Protein AF-A0A820JUN4-F1 (afdb_monomer_lite)

Structure (mmCIF, N/CA/C/O backbone):
data_AF-A0A820JUN4-F1
#
_entry.id   AF-A0A820JUN4-F1
#
loop_
_atom_site.group_PDB
_atom_site.id
_atom_site.type_symbol
_atom_site.label_atom_id
_atom_site.label_alt_id
_atom_site.label_comp_id
_atom_site.label_asym_id
_atom_site.label_entity_id
_atom_site.label_seq_id
_atom_site.pdbx_PDB_ins_code
_atom_site.Cartn_x
_atom_site.Cartn_y
_atom_site.Cartn_z
_atom_site.occupancy
_atom_site.B_iso_or_equiv
_atom_site.auth_seq_id
_atom_site.auth_comp_id
_atom_site.auth_asym_id
_atom_site.auth_atom_id
_atom_site.pdbx_PDB_model_num
ATOM 1 N N . ASP A 1 1 ? -29.563 -10.881 34.333 1.00 61.91 1 ASP A N 1
ATOM 2 C CA . ASP A 1 1 ? -29.497 -10.090 33.089 1.00 61.91 1 ASP A CA 1
ATOM 3 C C . ASP A 1 1 ? -28.296 -10.442 32.200 1.00 61.91 1 ASP A C 1
ATOM 5 O O . ASP A 1 1 ? -27.697 -9.598 31.550 1.00 61.91 1 ASP A O 1
ATOM 9 N N . THR A 1 2 ? -27.955 -11.728 32.104 1.00 77.94 2 THR A N 1
ATOM 10 C CA . THR A 1 2 ? -26.756 -12.214 31.396 1.00 77.94 2 THR A CA 1
ATOM 11 C C . THR A 1 2 ? -26.862 -12.114 29.871 1.00 77.94 2 THR A C 1
ATOM 13 O O . THR A 1 2 ? -25.863 -11.900 29.193 1.00 77.94 2 THR A O 1
ATOM 16 N N . ARG A 1 3 ? -28.077 -12.206 29.309 1.00 79.12 3 ARG A N 1
ATOM 17 C CA . ARG A 1 3 ? -28.316 -12.054 27.860 1.00 79.12 3 ARG A CA 1
ATOM 18 C C . ARG A 1 3 ? -28.045 -10.639 27.346 1.00 79.12 3 ARG A C 1
ATOM 20 O O . ARG A 1 3 ? -27.559 -10.489 26.225 1.00 79.12 3 ARG A O 1
ATOM 27 N N . LEU A 1 4 ? -28.380 -9.612 28.129 1.00 81.31 4 LEU A N 1
ATOM 28 C CA . LEU A 1 4 ? -28.126 -8.223 27.738 1.00 81.31 4 LEU A CA 1
ATOM 29 C C . LEU A 1 4 ? -26.624 -7.946 27.709 1.00 81.31 4 LEU A C 1
ATOM 31 O O . LEU A 1 4 ? -26.133 -7.408 26.720 1.00 81.31 4 LEU A O 1
ATOM 35 N N . GLU A 1 5 ? -25.904 -8.413 28.729 1.00 82.62 5 GLU A N 1
ATOM 36 C CA . GLU A 1 5 ? -24.446 -8.312 28.832 1.00 82.62 5 GLU A CA 1
ATOM 37 C C . GLU A 1 5 ? -23.720 -9.049 27.690 1.00 82.62 5 GLU A C 1
ATOM 39 O O . GLU A 1 5 ? -22.764 -8.547 27.099 1.00 82.62 5 GLU A O 1
ATOM 44 N N . GLU A 1 6 ? -24.209 -10.227 27.298 1.00 85.25 6 GLU A N 1
ATOM 45 C CA . GLU A 1 6 ? -23.642 -10.974 26.173 1.00 85.25 6 GLU A CA 1
ATOM 46 C C . GLU A 1 6 ? -23.852 -10.247 24.831 1.00 85.25 6 GLU A C 1
ATOM 48 O O . GLU A 1 6 ? -22.968 -10.226 23.969 1.00 85.25 6 GLU A O 1
ATOM 53 N N . THR A 1 7 ? -25.007 -9.601 24.660 1.00 85.38 7 THR A N 1
ATOM 54 C CA . THR A 1 7 ? -25.351 -8.872 23.432 1.00 85.38 7 THR A CA 1
ATOM 55 C C . THR A 1 7 ? -24.536 -7.585 23.297 1.00 85.38 7 THR A C 1
ATOM 57 O O . THR A 1 7 ? -24.021 -7.296 22.213 1.00 85.38 7 THR A O 1
ATOM 60 N N . THR A 1 8 ? -24.349 -6.833 24.387 1.00 85.44 8 THR A N 1
ATOM 61 C CA . THR A 1 8 ? -23.483 -5.643 24.404 1.00 85.44 8 THR A CA 1
ATOM 62 C C . THR A 1 8 ? -22.025 -6.002 24.138 1.00 85.44 8 THR A C 1
ATOM 64 O O . THR A 1 8 ? -21.389 -5.338 23.317 1.00 85.44 8 THR A O 1
ATOM 67 N N . ASN A 1 9 ? -21.521 -7.091 24.723 1.00 85.38 9 ASN A N 1
A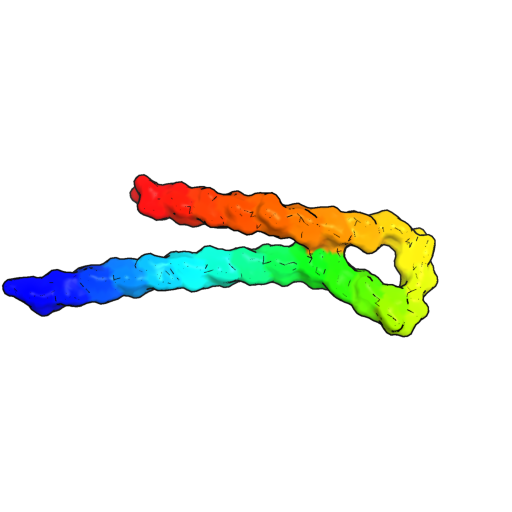TOM 68 C CA . ASN A 1 9 ? -20.162 -7.578 24.473 1.00 85.38 9 ASN A CA 1
ATOM 69 C C . ASN A 1 9 ? -19.940 -7.959 22.999 1.00 85.38 9 ASN A C 1
ATOM 71 O O . ASN A 1 9 ? -18.914 -7.614 22.406 1.00 85.38 9 ASN A O 1
ATOM 75 N N . ARG A 1 10 ? -20.913 -8.627 22.364 1.00 86.69 10 ARG A N 1
ATOM 76 C CA . ARG A 1 10 ? -20.853 -8.957 20.927 1.00 86.69 10 ARG A CA 1
ATOM 77 C C . ARG A 1 10 ? -20.879 -7.705 20.047 1.00 86.69 10 ARG A C 1
ATOM 79 O O . ARG A 1 10 ? -20.087 -7.597 19.115 1.00 86.69 10 ARG A O 1
ATOM 86 N N . LEU A 1 11 ? -21.741 -6.738 20.360 1.00 86.19 11 LEU A N 1
ATOM 87 C CA . LEU A 1 11 ? -21.814 -5.458 19.646 1.00 86.19 11 LEU A CA 1
ATOM 88 C C . LEU A 1 11 ? -20.517 -4.650 19.759 1.00 86.19 11 LEU A C 1
ATOM 90 O O . LEU A 1 11 ? -20.088 -4.048 18.775 1.00 86.19 11 LEU A O 1
ATOM 94 N N . GLN A 1 12 ? -19.882 -4.639 20.932 1.00 84.75 12 GLN A N 1
ATOM 95 C CA . GLN A 1 12 ? -18.585 -3.989 21.122 1.00 84.75 12 GLN A CA 1
ATOM 96 C C . GLN A 1 12 ? -17.496 -4.645 20.269 1.00 84.75 12 GLN A C 1
ATOM 98 O O . GLN A 1 12 ? -16.778 -3.932 19.569 1.00 84.75 12 GLN A O 1
ATOM 103 N N . ARG A 1 13 ? -17.427 -5.983 20.239 1.00 85.31 13 ARG A N 1
ATOM 104 C CA . ARG A 1 13 ? -16.481 -6.715 19.377 1.00 85.31 13 ARG A CA 1
ATOM 105 C C . ARG A 1 13 ? -16.687 -6.399 17.898 1.00 85.31 13 ARG A C 1
ATOM 107 O O . ARG A 1 13 ? -15.743 -5.996 17.237 1.00 85.31 13 ARG A O 1
ATOM 114 N N . LEU A 1 14 ? -17.926 -6.439 17.405 1.00 87.81 14 LEU A N 1
ATOM 115 C CA . LEU A 1 14 ? -18.229 -6.113 16.004 1.00 87.81 14 LEU A CA 1
ATOM 116 C C . LEU A 1 14 ? -17.847 -4.675 15.624 1.00 87.81 14 LEU A C 1
ATOM 118 O O . LEU A 1 14 ? -17.397 -4.424 14.506 1.00 87.81 14 LEU A O 1
ATOM 122 N N . LYS A 1 15 ? -18.015 -3.712 16.540 1.00 84.94 15 LYS A N 1
ATOM 123 C CA . LYS A 1 15 ? -17.573 -2.326 16.318 1.00 84.94 15 LYS A CA 1
ATOM 124 C C . LYS A 1 15 ? -16.052 -2.233 16.205 1.00 84.94 15 LYS A C 1
ATOM 126 O O . LYS A 1 15 ? -15.565 -1.495 15.352 1.00 84.94 15 LYS A O 1
ATOM 131 N N . ILE A 1 16 ? -15.328 -2.967 17.045 1.00 85.31 16 ILE A N 1
ATOM 132 C CA . ILE A 1 16 ? -13.865 -3.033 17.025 1.00 85.31 16 ILE A CA 1
ATOM 133 C C . ILE A 1 16 ? -13.382 -3.717 15.736 1.00 85.31 16 ILE A C 1
ATOM 135 O O . ILE A 1 16 ? -12.574 -3.141 15.010 1.00 85.31 16 ILE A O 1
ATOM 139 N N . ASP A 1 17 ? -13.950 -4.868 15.379 1.00 86.06 17 ASP A N 1
ATOM 140 C CA . ASP A 1 17 ? -13.594 -5.621 14.170 1.00 86.06 17 ASP A CA 1
ATOM 141 C C . ASP A 1 17 ? -13.837 -4.803 12.897 1.00 86.06 17 ASP A C 1
ATOM 143 O O . ASP A 1 17 ? -12.974 -4.726 12.020 1.00 86.06 17 ASP A O 1
ATOM 147 N N . ARG A 1 18 ? -14.983 -4.111 12.809 1.00 85.94 18 ARG A N 1
ATOM 148 C CA . ARG A 1 18 ? -15.285 -3.216 11.682 1.00 85.94 18 ARG A CA 1
ATOM 149 C C . ARG A 1 18 ? -14.251 -2.098 11.552 1.00 85.94 18 ARG A C 1
ATOM 151 O O . ARG A 1 18 ? -13.907 -1.723 10.433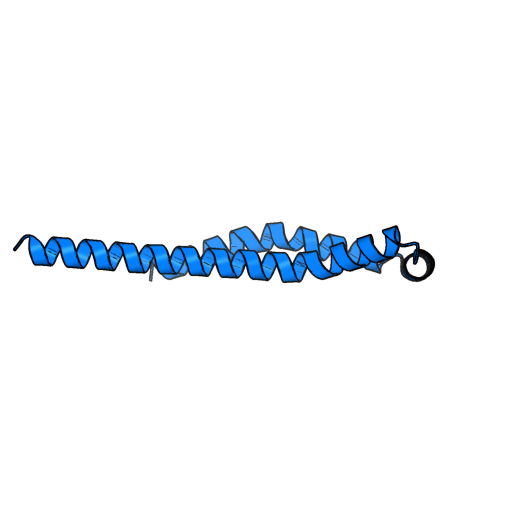 1.00 85.94 18 ARG A O 1
ATOM 158 N N . ARG A 1 19 ? -13.771 -1.551 12.672 1.00 80.88 19 ARG A N 1
ATOM 159 C CA . ARG A 1 19 ? -12.739 -0.505 12.671 1.00 80.88 19 ARG A CA 1
ATOM 160 C C . ARG A 1 19 ? -11.412 -1.055 12.163 1.00 80.88 19 ARG A C 1
ATOM 162 O O . ARG A 1 19 ? -10.843 -0.455 11.257 1.00 80.88 19 ARG A O 1
ATOM 169 N N . TYR A 1 20 ? -10.967 -2.208 12.660 1.00 85.81 20 TYR A N 1
ATOM 170 C CA . TYR A 1 20 ? -9.748 -2.851 12.161 1.00 85.81 20 TYR A CA 1
ATOM 171 C C . TYR A 1 20 ? -9.832 -3.163 10.668 1.00 85.81 20 TYR A C 1
ATOM 173 O O . TYR A 1 20 ? -8.914 -2.815 9.932 1.00 85.81 20 TYR A O 1
ATOM 181 N N . ALA A 1 21 ? -10.955 -3.711 10.196 1.00 88.44 21 ALA A N 1
ATOM 182 C CA . ALA A 1 21 ? -11.163 -3.972 8.774 1.00 88.44 21 ALA A CA 1
ATOM 183 C C . ALA A 1 21 ? -11.036 -2.697 7.921 1.00 88.44 21 ALA A C 1
ATOM 185 O O . ALA A 1 21 ? -10.446 -2.722 6.841 1.00 88.44 21 ALA A O 1
ATOM 186 N N . LEU A 1 22 ? -11.546 -1.567 8.419 1.00 87.81 22 LEU A N 1
ATOM 187 C CA . LEU A 1 22 ? -11.475 -0.282 7.731 1.00 87.81 22 LEU A CA 1
ATOM 188 C C . LEU A 1 22 ? -10.040 0.271 7.702 1.00 87.81 22 LEU A C 1
ATOM 190 O O . LEU A 1 22 ? -9.587 0.713 6.650 1.00 87.81 22 LEU A O 1
ATOM 194 N N . ILE A 1 23 ? -9.298 0.172 8.809 1.00 87.06 23 ILE A N 1
ATOM 195 C CA . ILE A 1 23 ? -7.872 0.542 8.875 1.00 87.06 23 ILE A CA 1
ATOM 196 C C . ILE A 1 23 ? -7.058 -0.305 7.893 1.00 87.06 23 ILE A C 1
ATOM 198 O O . ILE A 1 23 ? -6.277 0.229 7.108 1.00 87.06 23 ILE A O 1
ATOM 202 N N . THR A 1 24 ? -7.273 -1.623 7.886 1.00 88.62 24 THR A N 1
ATOM 203 C CA . THR A 1 24 ? -6.616 -2.537 6.947 1.00 88.62 24 THR A CA 1
ATOM 204 C C . THR A 1 24 ? -6.938 -2.173 5.500 1.00 88.62 24 THR A C 1
ATOM 206 O O . THR A 1 24 ? -6.032 -2.143 4.670 1.00 88.62 24 THR A O 1
ATOM 209 N N . ALA A 1 25 ? -8.193 -1.831 5.193 1.00 89.06 25 ALA A N 1
ATOM 210 C CA . ALA A 1 25 ? -8.586 -1.388 3.859 1.00 89.06 25 ALA A CA 1
ATOM 211 C C . ALA A 1 25 ? -7.894 -0.075 3.451 1.00 89.06 25 ALA A C 1
ATOM 213 O O . ALA A 1 25 ? -7.436 0.038 2.315 1.00 89.06 25 ALA A O 1
ATOM 214 N N . MET A 1 26 ? -7.758 0.894 4.365 1.00 87.06 26 MET A N 1
ATOM 215 C CA . MET A 1 26 ? -7.029 2.140 4.098 1.00 87.06 26 MET A CA 1
ATOM 216 C C . MET A 1 26 ? -5.544 1.888 3.822 1.00 87.06 26 MET A C 1
ATOM 218 O O . MET A 1 26 ? -5.007 2.418 2.851 1.00 87.06 26 MET A O 1
ATOM 222 N N . ILE A 1 27 ? -4.892 1.050 4.634 1.00 87.50 27 ILE A N 1
ATOM 223 C CA . ILE A 1 27 ? -3.481 0.679 4.445 1.00 87.50 27 ILE A CA 1
ATOM 224 C C . ILE A 1 27 ? -3.299 -0.032 3.100 1.00 87.50 27 ILE A C 1
ATOM 226 O O . ILE A 1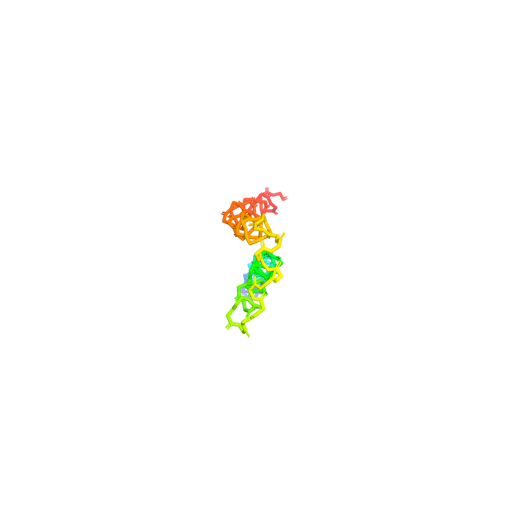 27 ? -2.387 0.301 2.345 1.00 87.50 27 ILE A O 1
ATOM 230 N N . ALA A 1 28 ? -4.187 -0.970 2.763 1.00 89.31 28 ALA A N 1
ATOM 231 C CA . ALA A 1 28 ? -4.149 -1.677 1.487 1.00 89.31 28 ALA A CA 1
ATOM 232 C C . ALA A 1 28 ? -4.340 -0.725 0.294 1.00 89.31 28 ALA A C 1
ATOM 234 O O . ALA A 1 28 ? -3.576 -0.783 -0.669 1.00 89.31 28 ALA A O 1
ATOM 235 N N . ALA A 1 29 ? -5.309 0.191 0.364 1.00 88.94 29 ALA A N 1
ATOM 236 C CA . ALA A 1 29 ? -5.544 1.182 -0.685 1.00 88.94 29 ALA A CA 1
ATOM 237 C C . ALA A 1 29 ? -4.338 2.116 -0.868 1.00 88.94 29 ALA A C 1
ATOM 239 O O . ALA A 1 29 ? -3.892 2.349 -1.991 1.00 88.94 29 ALA A O 1
ATOM 240 N N . GLN A 1 30 ? -3.767 2.607 0.232 1.00 88.38 30 GLN A N 1
ATOM 241 C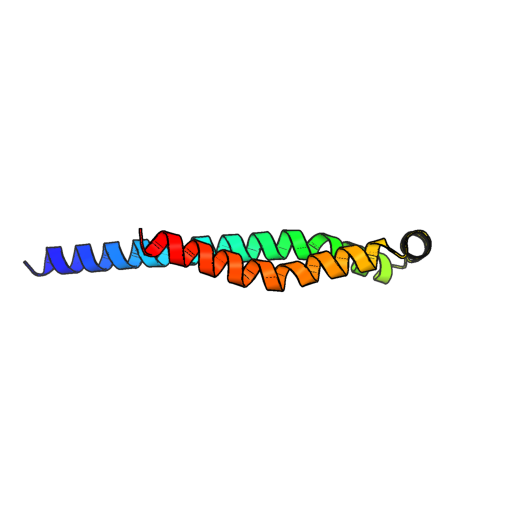 CA . GLN A 1 30 ? -2.570 3.443 0.209 1.00 88.38 30 GLN A CA 1
ATOM 242 C C . GLN A 1 30 ? -1.370 2.694 -0.387 1.00 88.38 30 GLN A C 1
ATOM 244 O O . GLN A 1 30 ? -0.622 3.259 -1.189 1.00 88.38 30 GLN A O 1
ATOM 249 N N . TYR A 1 31 ? -1.189 1.423 -0.019 1.00 86.06 31 TYR A N 1
ATOM 250 C CA . TYR A 1 31 ? -0.146 0.570 -0.581 1.00 86.06 31 TYR A CA 1
ATOM 251 C C . TYR A 1 31 ? -0.298 0.443 -2.098 1.00 86.06 31 TYR A C 1
ATOM 253 O O . TYR A 1 31 ? 0.657 0.700 -2.823 1.00 86.06 31 TYR A O 1
ATOM 261 N N . LEU A 1 32 ? -1.505 0.147 -2.590 1.00 89.00 32 LEU A N 1
ATOM 262 C CA . LEU A 1 32 ? -1.768 0.061 -4.028 1.00 89.00 32 LEU A CA 1
ATOM 263 C C . LEU A 1 32 ? -1.450 1.385 -4.736 1.00 89.00 32 LEU A C 1
ATOM 265 O O . LEU A 1 32 ? -0.672 1.396 -5.680 1.00 89.00 32 LEU A O 1
ATOM 269 N N . ILE A 1 33 ? -1.949 2.520 -4.239 1.00 87.44 33 ILE A N 1
ATOM 270 C CA . ILE A 1 33 ? -1.717 3.834 -4.867 1.00 87.44 33 ILE A CA 1
ATOM 271 C C . ILE A 1 33 ? -0.221 4.175 -4.957 1.00 87.44 33 ILE A C 1
ATOM 273 O O . ILE A 1 33 ? 0.232 4.730 -5.956 1.00 87.44 33 ILE A O 1
ATOM 277 N N . THR A 1 34 ? 0.551 3.848 -3.921 1.00 86.69 34 THR A N 1
ATOM 278 C CA . THR A 1 34 ? 1.984 4.174 -3.859 1.00 86.69 34 THR A CA 1
ATOM 279 C C . THR A 1 34 ? 2.855 3.203 -4.652 1.00 86.69 34 THR A C 1
ATOM 281 O O . THR A 1 34 ? 3.842 3.629 -5.252 1.00 86.69 34 THR A O 1
ATOM 284 N N . TRP A 1 35 ? 2.495 1.918 -4.702 1.00 86.88 35 TRP A N 1
ATOM 285 C CA . TRP A 1 35 ? 3.289 0.889 -5.374 1.00 86.88 35 TRP A CA 1
ATOM 286 C C . TRP A 1 35 ? 2.922 0.670 -6.840 1.00 86.88 35 TRP A C 1
ATOM 288 O O . TRP A 1 35 ? 3.820 0.384 -7.626 1.00 86.88 35 TRP A O 1
ATOM 298 N N . THR A 1 36 ? 1.659 0.843 -7.245 1.00 87.56 36 THR A N 1
ATOM 299 C CA . THR A 1 36 ? 1.220 0.674 -8.642 1.00 87.56 36 THR A CA 1
ATOM 300 C C . THR A 1 36 ? 2.043 1.473 -9.661 1.00 87.56 36 THR A C 1
ATOM 302 O O . THR A 1 36 ? 2.446 0.880 -10.661 1.00 87.56 36 THR A O 1
ATOM 305 N N . PRO A 1 37 ? 2.348 2.773 -9.471 1.00 85.50 37 PRO A N 1
ATOM 306 C CA . PRO A 1 37 ? 3.160 3.498 -10.447 1.00 85.50 37 PRO A CA 1
ATOM 307 C C . PRO A 1 37 ? 4.591 2.948 -10.533 1.00 85.50 37 PRO A C 1
ATOM 309 O O . PRO A 1 37 ? 5.155 2.891 -11.622 1.00 85.50 37 PRO A O 1
ATOM 312 N N . TYR A 1 38 ? 5.165 2.495 -9.415 1.00 84.56 38 TYR A N 1
ATOM 313 C CA . TYR A 1 38 ? 6.499 1.898 -9.396 1.00 84.56 38 TYR A CA 1
ATOM 314 C C . TYR A 1 38 ? 6.527 0.538 -10.099 1.00 84.56 38 TYR A C 1
ATOM 316 O O . TYR A 1 38 ? 7.331 0.332 -11.007 1.00 84.56 38 TYR A O 1
ATOM 324 N N . THR A 1 39 ? 5.610 -0.366 -9.748 1.00 85.81 39 THR A N 1
ATOM 325 C CA . THR A 1 39 ? 5.533 -1.692 -10.373 1.00 85.81 39 THR A CA 1
ATOM 326 C C . THR A 1 39 ? 5.224 -1.600 -11.861 1.00 85.81 39 THR A C 1
ATOM 328 O O . THR A 1 39 ? 5.791 -2.358 -12.640 1.00 85.81 39 THR A O 1
ATOM 331 N N . PHE A 1 40 ? 4.396 -0.642 -12.284 1.00 87.25 40 PHE A N 1
ATOM 332 C CA . PHE A 1 40 ? 4.123 -0.399 -13.697 1.00 87.25 40 PHE A CA 1
ATOM 333 C C . PHE A 1 40 ? 5.385 0.003 -14.474 1.00 87.25 40 PHE A C 1
ATOM 335 O O . PHE A 1 40 ? 5.658 -0.567 -15.529 1.00 87.25 40 PHE A O 1
ATOM 342 N N . VAL A 1 41 ? 6.184 0.937 -13.944 1.00 86.19 41 VAL A N 1
ATOM 343 C CA . VAL A 1 41 ? 7.447 1.357 -14.577 1.00 86.19 41 VAL A CA 1
ATOM 344 C C . VAL A 1 41 ? 8.444 0.197 -14.650 1.00 86.19 41 VAL A C 1
ATOM 346 O O . VAL A 1 41 ? 9.057 -0.010 -15.694 1.00 86.19 41 VAL A O 1
ATOM 349 N N . GLU A 1 42 ? 8.573 -0.598 -13.589 1.00 84.62 42 GLU A N 1
ATOM 350 C CA . GLU A 1 42 ? 9.465 -1.767 -13.575 1.00 84.62 42 GLU A CA 1
ATOM 351 C C . GLU A 1 42 ? 9.015 -2.860 -14.559 1.00 84.62 42 GLU A C 1
ATOM 353 O O . GLU A 1 42 ? 9.835 -3.435 -15.272 1.00 84.62 42 GLU A O 1
ATOM 358 N N . VAL A 1 43 ? 7.708 -3.117 -14.671 1.00 88.31 43 VAL A N 1
ATOM 359 C CA . VAL A 1 43 ? 7.163 -4.071 -15.651 1.00 88.31 43 VAL A CA 1
ATOM 360 C C . VAL A 1 43 ? 7.400 -3.583 -17.082 1.00 88.31 43 VAL A C 1
ATOM 362 O O . VAL A 1 43 ? 7.815 -4.370 -17.933 1.00 88.31 43 VAL A O 1
ATOM 365 N N . LEU A 1 44 ? 7.212 -2.287 -17.358 1.00 84.94 44 LEU A N 1
ATOM 366 C CA . LEU A 1 44 ? 7.544 -1.705 -18.664 1.00 84.94 44 LEU A CA 1
ATOM 367 C C . LEU A 1 44 ? 9.035 -1.845 -18.995 1.00 84.94 44 LEU A C 1
ATOM 369 O O . LEU A 1 44 ? 9.386 -2.136 -20.141 1.00 84.94 44 LEU A O 1
ATOM 373 N N . ASN A 1 45 ? 9.907 -1.689 -17.996 1.00 83.12 45 ASN A N 1
ATOM 374 C CA . ASN A 1 45 ? 11.337 -1.935 -18.150 1.00 83.12 45 ASN A CA 1
ATOM 375 C C . ASN A 1 45 ? 11.612 -3.399 -18.527 1.00 83.12 45 ASN A C 1
ATOM 377 O O . ASN A 1 45 ? 12.332 -3.672 -19.487 1.00 83.12 45 ASN A O 1
ATOM 381 N N . ALA A 1 46 ? 10.995 -4.336 -17.801 1.00 84.56 46 ALA A N 1
ATOM 382 C CA . ALA A 1 46 ? 11.194 -5.773 -17.972 1.00 84.56 46 ALA A CA 1
ATOM 383 C C . ALA A 1 46 ? 10.704 -6.299 -19.334 1.00 84.56 46 ALA A C 1
ATOM 385 O O . ALA A 1 46 ? 11.297 -7.227 -19.879 1.00 84.56 46 ALA A O 1
ATOM 386 N N . ILE A 1 47 ? 9.663 -5.690 -19.912 1.00 90.00 47 ILE A N 1
ATOM 387 C CA . ILE A 1 47 ? 9.123 -6.052 -21.239 1.00 90.00 47 ILE A CA 1
ATOM 388 C C . ILE A 1 47 ? 9.955 -5.424 -22.385 1.00 90.00 47 ILE A C 1
ATOM 390 O O . ILE A 1 47 ? 9.672 -5.625 -23.564 1.00 90.00 47 ILE A O 1
ATOM 394 N N . GLY A 1 48 ? 11.031 -4.695 -22.069 1.00 78.75 48 GLY A N 1
ATOM 395 C CA . GLY A 1 48 ? 11.971 -4.171 -23.062 1.00 78.75 48 GLY A CA 1
ATOM 396 C C . GLY A 1 48 ? 11.634 -2.773 -23.585 1.00 78.75 48 GLY A C 1
ATOM 397 O O . GLY A 1 48 ? 12.277 -2.310 -24.525 1.00 78.75 48 GLY A O 1
ATOM 398 N N . GLN A 1 49 ? 10.700 -2.045 -22.957 1.00 76.31 49 GLN A N 1
ATOM 399 C CA . GLN A 1 49 ? 10.478 -0.615 -23.231 1.00 76.31 49 GLN A CA 1
ATOM 400 C C . GLN A 1 49 ? 11.466 0.289 -22.472 1.00 76.31 49 GLN A C 1
ATOM 402 O O . GLN A 1 49 ? 11.134 1.382 -22.007 1.00 76.31 49 GLN A O 1
ATOM 407 N N . SER A 1 50 ? 12.719 -0.152 -22.366 1.00 69.88 50 SER A N 1
ATOM 408 C CA . SER A 1 50 ? 13.785 0.553 -21.650 1.00 69.88 50 SER A CA 1
ATOM 409 C C . SER A 1 50 ? 14.126 1.910 -22.275 1.00 69.88 50 SER A C 1
ATOM 411 O O . SER A 1 50 ? 14.608 2.796 -21.577 1.00 69.88 50 SER A O 1
ATOM 413 N N . THR A 1 51 ? 13.810 2.134 -23.554 1.00 75.06 51 THR A N 1
ATOM 414 C CA . THR A 1 51 ? 14.008 3.418 -24.252 1.00 75.06 51 THR A CA 1
ATOM 415 C C . THR A 1 51 ? 13.168 4.558 -23.669 1.00 75.06 51 THR A C 1
ATOM 417 O O . THR A 1 51 ? 13.632 5.700 -23.620 1.00 75.06 51 THR A O 1
ATOM 420 N N . PHE A 1 52 ? 11.958 4.273 -23.174 1.00 72.81 52 PHE A N 1
ATOM 421 C CA . PHE A 1 52 ? 11.114 5.264 -22.497 1.00 72.81 52 PHE A CA 1
ATOM 422 C C . PHE A 1 52 ? 11.699 5.671 -21.135 1.00 72.81 52 PHE A C 1
ATOM 424 O O . PHE A 1 52 ? 11.705 6.853 -20.780 1.00 72.81 52 PHE A O 1
ATOM 431 N N . ILE A 1 53 ? 12.251 4.696 -20.410 1.00 71.62 53 ILE A N 1
ATOM 432 C CA . ILE A 1 53 ? 12.876 4.884 -19.095 1.00 71.62 53 ILE A CA 1
ATOM 433 C C . ILE A 1 53 ? 14.237 5.572 -19.225 1.00 71.62 53 ILE A C 1
ATOM 435 O O . ILE A 1 53 ? 14.531 6.489 -18.466 1.00 71.62 53 ILE A O 1
ATOM 439 N N . GLN A 1 54 ? 15.036 5.216 -20.232 1.00 74.56 54 GLN A N 1
ATOM 440 C CA . GLN A 1 54 ? 16.308 5.881 -20.533 1.00 74.56 54 GLN A CA 1
ATOM 441 C C . GLN A 1 54 ? 16.120 7.359 -20.894 1.00 74.56 54 GLN A C 1
ATOM 443 O O . GLN A 1 54 ? 16.956 8.183 -20.535 1.00 74.56 54 GLN A O 1
ATOM 448 N N . ARG A 1 55 ? 15.008 7.718 -21.554 1.00 79.75 55 ARG A N 1
ATOM 449 C CA . ARG A 1 55 ? 14.646 9.124 -21.801 1.00 79.75 55 ARG A CA 1
ATOM 450 C C . ARG A 1 55 ? 14.224 9.875 -20.537 1.00 79.75 55 ARG A C 1
ATOM 452 O O . ARG A 1 55 ? 14.335 11.095 -20.515 1.00 79.75 55 ARG A O 1
ATOM 459 N N . ASN A 1 56 ? 13.750 9.175 -19.507 1.00 78.75 56 ASN A N 1
ATOM 460 C CA . ASN A 1 56 ? 13.242 9.770 -18.271 1.00 78.75 56 ASN A CA 1
ATOM 461 C C . ASN A 1 56 ? 13.800 9.049 -17.027 1.00 78.75 56 ASN A C 1
ATOM 463 O O . ASN A 1 56 ? 13.038 8.424 -16.286 1.00 78.75 56 ASN A O 1
ATOM 467 N N . PRO A 1 57 ? 15.110 9.158 -16.737 1.00 78.75 57 PRO A N 1
ATOM 468 C CA . PRO A 1 57 ? 15.747 8.430 -15.630 1.00 78.75 57 PRO A CA 1
ATOM 469 C C . PRO A 1 57 ? 15.223 8.846 -14.243 1.00 78.75 57 PRO A C 1
ATOM 471 O O . PRO A 1 57 ? 15.347 8.113 -13.261 1.00 78.75 57 PRO A O 1
ATOM 474 N N . PHE A 1 58 ? 14.592 10.018 -14.152 1.00 83.50 58 PHE A N 1
ATOM 475 C CA . PHE A 1 58 ? 13.982 10.512 -12.921 1.00 83.50 58 PHE A CA 1
ATOM 476 C C . PHE A 1 58 ? 12.663 9.809 -12.576 1.00 83.50 58 PHE A C 1
ATOM 478 O O . PHE A 1 58 ? 12.327 9.727 -11.397 1.00 83.50 58 PHE A O 1
ATOM 485 N N . LEU A 1 59 ? 11.937 9.272 -13.564 1.00 81.56 59 LEU A N 1
ATOM 486 C CA . LEU A 1 59 ? 10.646 8.606 -13.355 1.00 81.56 59 LEU A CA 1
ATOM 487 C C . LEU A 1 59 ? 10.736 7.398 -12.401 1.00 81.56 59 LEU A C 1
ATOM 489 O O . LEU A 1 59 ? 10.028 7.403 -11.394 1.00 81.56 59 LEU A O 1
ATOM 493 N N . PRO A 1 60 ? 11.606 6.391 -12.640 1.00 81.56 60 PRO A N 1
ATOM 494 C CA . PRO A 1 60 ? 11.715 5.234 -11.748 1.00 81.56 60 PRO A CA 1
ATOM 495 C C . PRO A 1 60 ? 12.175 5.636 -10.343 1.00 81.56 60 PRO A C 1
ATOM 497 O O . PRO A 1 60 ? 11.663 5.118 -9.353 1.00 81.56 60 PRO A O 1
ATOM 500 N N . THR A 1 61 ? 13.075 6.618 -10.240 1.00 84.62 61 THR A N 1
ATOM 501 C CA . THR A 1 61 ? 13.552 7.147 -8.954 1.00 84.62 61 THR A CA 1
ATOM 502 C C . THR A 1 61 ? 12.422 7.813 -8.162 1.00 84.62 61 THR A C 1
ATOM 504 O O . THR A 1 61 ? 12.262 7.549 -6.970 1.00 84.62 61 THR A O 1
ATOM 507 N N . LEU A 1 62 ? 11.598 8.638 -8.816 1.00 85.62 62 LEU A N 1
ATOM 508 C CA . LEU A 1 62 ? 10.460 9.313 -8.191 1.00 85.62 62 LEU A CA 1
ATOM 509 C C . LEU A 1 62 ? 9.374 8.316 -7.765 1.00 85.62 62 LEU A C 1
ATOM 511 O O . LEU A 1 62 ? 8.865 8.398 -6.647 1.00 85.62 62 LEU A O 1
ATOM 515 N N . CYS A 1 63 ? 9.056 7.339 -8.618 1.00 84.31 63 CYS A N 1
ATOM 516 C CA . CYS A 1 63 ? 8.125 6.265 -8.279 1.00 84.31 63 CYS A CA 1
ATOM 517 C C . CYS A 1 63 ? 8.649 5.403 -7.119 1.00 84.31 63 CYS A C 1
ATOM 519 O O . CYS A 1 63 ? 7.884 5.052 -6.225 1.00 84.31 63 CYS A O 1
ATOM 521 N N . GLY A 1 64 ? 9.955 5.125 -7.073 1.00 82.19 64 GLY A N 1
ATOM 522 C CA . GLY A 1 64 ? 10.589 4.423 -5.958 1.00 82.19 64 GLY A CA 1
ATOM 523 C C . GLY A 1 64 ? 10.543 5.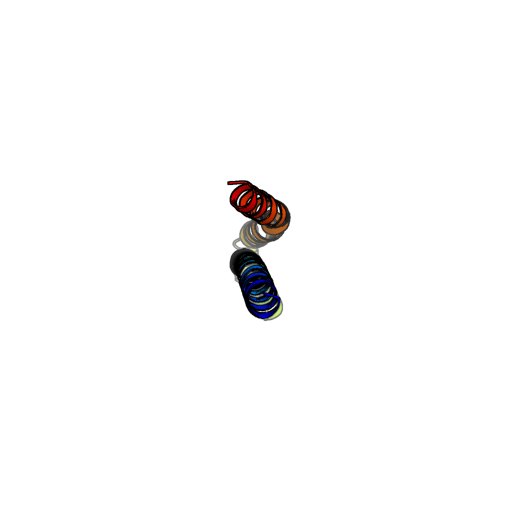215 -4.645 1.00 82.19 64 GLY A C 1
ATOM 524 O O . GLY A 1 64 ? 10.326 4.637 -3.580 1.00 82.19 64 GLY A O 1
ATOM 525 N N . LEU A 1 65 ? 10.689 6.544 -4.700 1.00 85.44 65 LEU A N 1
ATOM 526 C CA . LEU A 1 65 ? 10.507 7.423 -3.539 1.00 85.44 65 LEU A CA 1
ATOM 527 C C . LEU A 1 65 ? 9.052 7.422 -3.050 1.00 85.44 65 LEU A C 1
ATOM 529 O O . LEU A 1 65 ? 8.820 7.290 -1.849 1.00 85.44 65 LEU A O 1
ATOM 533 N N . LEU A 1 66 ? 8.077 7.488 -3.961 1.00 84.19 66 LEU A N 1
ATOM 534 C CA . LEU A 1 66 ? 6.648 7.359 -3.645 1.00 84.19 66 LEU A CA 1
ATOM 535 C C . LEU A 1 66 ? 6.316 6.010 -2.996 1.00 84.19 66 LEU A C 1
ATOM 537 O O . LEU A 1 66 ? 5.615 5.969 -1.984 1.00 84.19 66 LEU A O 1
ATOM 541 N N . ALA A 1 67 ? 6.878 4.916 -3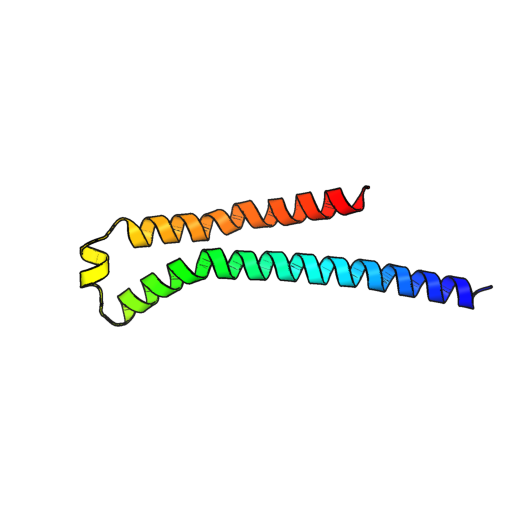.511 1.00 82.06 67 ALA A N 1
ATOM 542 C CA . ALA A 1 67 ? 6.725 3.596 -2.909 1.00 82.06 67 ALA A CA 1
ATOM 543 C C . ALA A 1 67 ? 7.320 3.550 -1.492 1.00 82.06 67 ALA A C 1
ATOM 545 O O . ALA A 1 67 ? 6.712 2.994 -0.579 1.00 82.06 67 ALA A O 1
ATOM 546 N N . LYS A 1 68 ? 8.472 4.188 -1.254 1.00 84.00 68 LYS A N 1
ATOM 547 C CA . LYS A 1 68 ? 9.087 4.269 0.084 1.00 84.00 68 LYS A CA 1
ATOM 548 C C . LYS A 1 68 ? 8.307 5.163 1.051 1.00 84.00 68 LYS A C 1
ATOM 550 O O . LYS A 1 68 ? 8.260 4.845 2.236 1.00 84.00 68 LYS A O 1
ATOM 555 N N . LEU A 1 69 ? 7.642 6.218 0.572 1.00 84.25 69 LEU A N 1
ATOM 556 C CA . LEU A 1 69 ? 6.767 7.064 1.398 1.00 84.25 69 LEU A CA 1
ATOM 557 C C . LEU A 1 69 ? 5.614 6.269 2.031 1.00 84.25 69 LEU A C 1
ATOM 559 O O . LEU A 1 69 ? 5.164 6.623 3.121 1.00 84.25 69 LEU A O 1
ATOM 563 N N . SER A 1 70 ? 5.198 5.148 1.428 1.00 79.44 70 SER A N 1
ATOM 564 C CA . SER A 1 70 ? 4.206 4.244 2.030 1.00 79.44 70 SER A CA 1
ATOM 565 C C . SER A 1 70 ? 4.610 3.740 3.424 1.00 79.44 70 SER A C 1
ATOM 567 O O . SER A 1 70 ? 3.753 3.588 4.291 1.00 79.44 70 SER A O 1
ATOM 569 N N . LEU A 1 71 ? 5.914 3.577 3.689 1.00 80.06 71 LEU A N 1
ATOM 570 C CA . LEU A 1 71 ? 6.433 3.142 4.991 1.00 80.06 71 LEU A CA 1
ATOM 571 C C . LEU A 1 71 ? 6.229 4.191 6.091 1.00 80.06 71 LEU A C 1
ATOM 573 O O . LEU A 1 71 ? 6.108 3.828 7.256 1.00 80.06 71 LEU A O 1
ATOM 577 N N . ILE A 1 72 ? 6.176 5.474 5.726 1.00 83.31 72 ILE A N 1
ATOM 578 C CA . ILE A 1 72 ? 5.928 6.589 6.653 1.00 83.31 72 ILE A CA 1
ATOM 579 C C . ILE A 1 72 ? 4.422 6.802 6.842 1.00 83.31 72 ILE A C 1
ATOM 581 O O . ILE A 1 72 ? 3.962 7.116 7.938 1.00 83.31 72 ILE A O 1
ATOM 585 N N . LEU A 1 73 ? 3.636 6.600 5.786 1.00 80.44 73 LEU A N 1
ATOM 586 C CA . LEU A 1 73 ? 2.189 6.781 5.832 1.00 80.44 73 LEU A CA 1
ATOM 587 C C . LEU A 1 73 ? 1.475 5.657 6.614 1.00 80.44 73 LEU A C 1
ATOM 589 O O . LEU A 1 73 ? 0.513 5.933 7.326 1.00 80.44 73 LEU A O 1
ATOM 593 N N . ASN A 1 74 ? 1.988 4.421 6.597 1.00 78.62 74 ASN A N 1
ATOM 594 C CA . ASN A 1 74 ? 1.428 3.306 7.376 1.00 78.62 74 ASN A CA 1
ATOM 595 C C . ASN A 1 74 ? 1.314 3.595 8.895 1.00 78.62 74 ASN A C 1
ATOM 597 O O . ASN A 1 74 ? 0.217 3.449 9.444 1.00 78.62 74 ASN A O 1
ATOM 601 N N . PRO A 1 75 ? 2.380 4.028 9.605 1.00 80.38 75 PRO A N 1
ATOM 602 C CA . PRO A 1 75 ? 2.273 4.398 11.015 1.00 80.38 75 PRO A CA 1
ATOM 603 C C . PRO A 1 75 ? 1.419 5.654 11.232 1.00 80.38 75 PRO A C 1
ATOM 605 O O . PRO A 1 75 ? 0.746 5.741 12.254 1.00 80.38 75 PRO A O 1
ATOM 608 N N . LEU A 1 76 ? 1.366 6.593 10.278 1.00 83.19 76 LEU A N 1
ATOM 609 C CA . LEU A 1 76 ? 0.467 7.752 10.358 1.00 83.19 76 LEU A CA 1
ATOM 610 C C . LEU A 1 76 ? -1.012 7.342 10.341 1.00 83.19 76 LEU A C 1
ATOM 612 O O . LEU A 1 76 ? -1.780 7.844 11.163 1.00 83.19 76 LEU A O 1
ATOM 616 N N . ILE A 1 77 ? -1.408 6.404 9.472 1.00 81.25 77 ILE A N 1
ATOM 617 C CA . ILE A 1 77 ? -2.775 5.859 9.459 1.00 81.25 77 ILE A CA 1
ATOM 618 C C . ILE A 1 77 ? -3.097 5.200 10.801 1.00 81.25 77 ILE A C 1
ATOM 620 O O . ILE A 1 77 ? -4.180 5.420 11.346 1.00 81.25 77 ILE A O 1
ATOM 624 N N . LEU A 1 78 ? -2.162 4.430 11.362 1.00 80.62 78 LEU A N 1
ATOM 625 C CA . LEU A 1 78 ? -2.350 3.769 12.654 1.00 80.62 78 LEU A CA 1
ATOM 626 C C . LEU A 1 78 ? -2.493 4.777 13.803 1.00 80.62 78 LEU A C 1
ATOM 628 O O . LEU A 1 78 ? -3.409 4.648 14.610 1.00 80.62 78 LEU A O 1
ATOM 632 N N . ILE A 1 79 ? -1.647 5.810 13.852 1.00 83.06 79 ILE A N 1
ATOM 633 C CA . ILE A 1 79 ? -1.714 6.869 14.872 1.00 83.06 79 ILE A CA 1
ATOM 634 C C . ILE A 1 79 ? -3.032 7.642 14.769 1.00 83.06 79 ILE A C 1
ATOM 636 O O . ILE A 1 79 ? -3.696 7.861 15.781 1.00 83.06 79 ILE A O 1
ATOM 640 N N . TYR A 1 80 ? -3.440 8.030 13.558 1.00 79.62 80 TYR A N 1
ATOM 641 C CA . TYR A 1 80 ? -4.698 8.746 13.348 1.00 79.62 80 TYR A CA 1
ATOM 642 C C . TYR A 1 80 ? -5.907 7.892 13.746 1.00 79.62 80 TYR A C 1
ATOM 644 O O . TYR A 1 80 ? -6.827 8.373 14.407 1.00 79.62 80 TYR A O 1
ATOM 652 N N . SER A 1 81 ? -5.871 6.602 13.413 1.00 76.38 81 SER A N 1
ATOM 653 C CA . SER A 1 81 ? -6.938 5.661 13.755 1.00 76.38 81 SER A CA 1
ATOM 654 C C . SER A 1 81 ? -7.020 5.400 15.262 1.00 76.38 81 SER A C 1
ATOM 656 O O . SER A 1 81 ? -8.116 5.372 15.819 1.00 76.38 81 SER A O 1
ATOM 658 N N . ASN A 1 82 ? -5.879 5.296 15.950 1.00 71.62 82 ASN A N 1
ATOM 659 C CA . ASN A 1 82 ? -5.838 5.173 17.410 1.00 71.62 82 ASN A CA 1
ATOM 660 C C . ASN A 1 82 ? -6.351 6.444 18.100 1.00 71.62 82 ASN A C 1
ATOM 662 O O . ASN A 1 82 ? -7.139 6.349 19.035 1.00 71.62 82 ASN A O 1
ATOM 666 N N . LYS A 1 83 ? -6.013 7.636 17.591 1.00 66.62 83 LYS A N 1
ATOM 667 C CA . LYS A 1 83 ? -6.527 8.910 18.123 1.00 66.62 83 LYS A CA 1
ATOM 668 C C . LYS A 1 83 ? -8.051 9.041 17.980 1.00 66.62 83 LYS A C 1
ATOM 670 O O . LYS A 1 83 ? -8.712 9.555 18.874 1.00 66.62 83 LYS A O 1
ATOM 675 N N . MET A 1 84 ? -8.623 8.504 16.900 1.00 57.97 84 MET A N 1
ATOM 676 C CA . MET A 1 84 ? -10.079 8.384 16.717 1.00 57.97 84 MET A CA 1
ATOM 677 C C . MET A 1 84 ? -10.734 7.385 17.695 1.00 57.97 84 MET A C 1
ATOM 679 O O . MET A 1 84 ? -11.955 7.294 17.763 1.00 57.97 84 MET A O 1
ATOM 683 N N . THR A 1 85 ? -9.937 6.606 18.431 1.00 56.34 85 THR A N 1
ATOM 684 C CA . THR A 1 85 ? -10.411 5.614 19.408 1.00 56.34 85 THR A CA 1
ATOM 685 C C . THR A 1 85 ? -10.473 6.184 20.832 1.00 56.34 85 THR A C 1
ATOM 687 O O . THR A 1 85 ? -11.230 5.664 21.646 1.00 56.34 85 THR A O 1
ATOM 690 N N . GLU A 1 86 ? -9.717 7.250 21.122 1.00 55.12 86 GLU A N 1
ATOM 691 C CA . GLU A 1 86 ? -9.667 7.932 22.431 1.00 55.12 86 GLU A CA 1
ATOM 692 C C . GLU A 1 86 ? -10.668 9.099 22.572 1.00 55.12 86 GLU A C 1
ATOM 694 O O . GLU A 1 86 ? -10.774 9.683 23.649 1.00 55.12 86 GLU A O 1
ATOM 699 N N . THR A 1 87 ? -11.399 9.439 21.504 1.00 47.31 87 THR A N 1
ATOM 700 C CA . THR A 1 87 ? -12.464 10.466 21.483 1.00 47.31 87 THR A CA 1
ATOM 701 C C . THR A 1 87 ? -13.840 9.828 21.361 1.00 47.31 87 THR A C 1
ATOM 703 O O . THR A 1 87 ? -14.781 10.376 21.974 1.00 47.31 87 THR A O 1
#

pLDDT: mean 81.56, std 7.97, range [47.31, 90.0]

Secondary structure (DSSP, 8-state):
-HHHHHHHHHHHHHHHHHHHHHHHHHHHHHHHHHHHHHHHHHHHHHTT-HHHHHH-THHHHHHHHHHHHHHHHHHHHHHHHHHTT--

Sequence (87 aa):
DTRLEETTNRLQRLKIDRRYALITAMIAAQYLITWTPYTFVEVLNAIGQSTFIQRNPFLPTLCGLLAKLSLILNPLILIYSNKMTET

Radius of gyration: 20.84 Å; chains: 1; bounding box: 46×23×57 Å

Foldseek 3Di:
DVVVVVVVVVVVVVVVVVLVVVLVVVLVVLLCVLQVQLVVVVVCVVVPVVVVCVVPVVSNVVSVVSNVVSVVVSVVSVVVSVVVVVD